Protein AF-A0A2N3CAX2-F1 (afdb_monomer_lite)

Foldseek 3Di:
DDEAEQEDPCRVVCCVVVDPYYHPDPVCVVVVCVVPPD

Structure (mmCIF, N/CA/C/O backbone):
data_AF-A0A2N3CAX2-F1
#
_entry.id   AF-A0A2N3CAX2-F1
#
loop_
_atom_site.group_PDB
_atom_site.id
_atom_site.type_symbol
_atom_site.label_atom_id
_atom_site.label_alt_id
_atom_site.label_comp_id
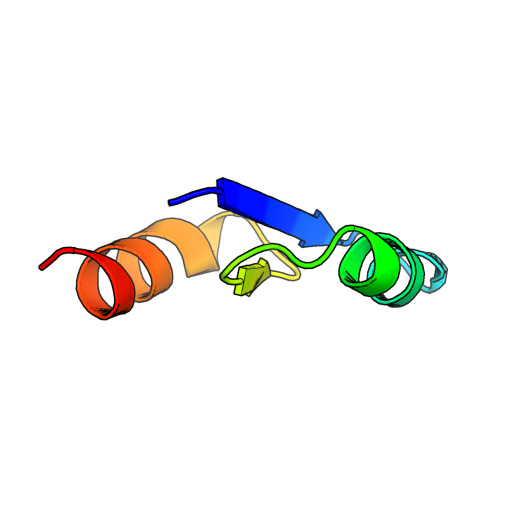_atom_site.label_asym_id
_atom_site.label_entity_id
_atom_site.label_seq_id
_atom_site.pdbx_PDB_ins_code
_atom_site.Cartn_x
_atom_site.Cartn_y
_atom_site.Cart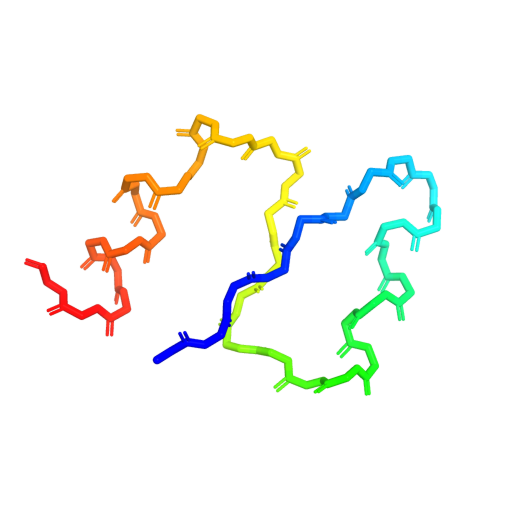n_z
_atom_site.occupancy
_atom_site.B_iso_or_equiv
_atom_site.auth_seq_id
_atom_site.auth_comp_id
_atom_site.auth_asym_id
_atom_site.auth_atom_id
_atom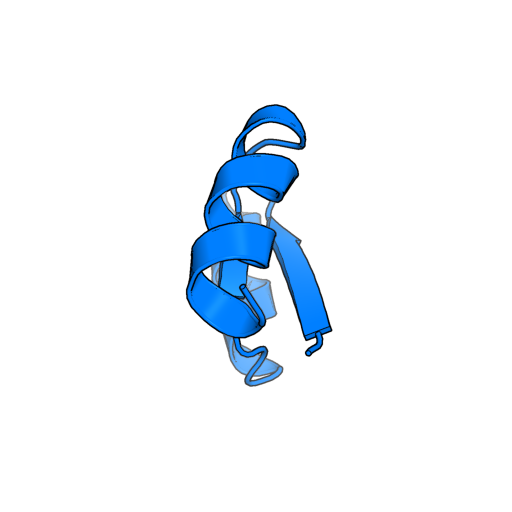_site.pdbx_PDB_model_num
ATOM 1 N N . PRO A 1 1 ? -8.940 -4.804 5.882 1.00 86.75 1 PRO A N 1
ATOM 2 C CA . PRO A 1 1 ? -8.377 -4.181 4.662 1.00 86.75 1 PRO A CA 1
ATOM 3 C C . PRO A 1 1 ? -7.124 -4.947 4.237 1.00 86.75 1 PRO A C 1
ATOM 5 O O . PRO A 1 1 ? -6.315 -5.298 5.094 1.00 86.75 1 PRO A O 1
ATOM 8 N N . CYS A 1 2 ? -6.987 -5.222 2.946 1.00 94.06 2 CYS A N 1
ATOM 9 C CA . CYS A 1 2 ? -5.776 -5.729 2.326 1.00 94.06 2 CYS A CA 1
ATOM 10 C C . CYS A 1 2 ? -5.055 -4.563 1.634 1.00 94.06 2 CYS A C 1
ATOM 12 O O . CYS A 1 2 ? -5.625 -3.868 0.793 1.00 94.06 2 CYS A O 1
ATOM 14 N N . VAL A 1 3 ? -3.795 -4.337 2.002 1.00 95.75 3 VAL A N 1
ATOM 15 C CA . VAL A 1 3 ? -2.923 -3.359 1.341 1.00 95.75 3 VAL A CA 1
ATOM 16 C C . VAL A 1 3 ? -1.765 -4.129 0.733 1.00 95.75 3 VAL A C 1
ATOM 18 O O . VAL A 1 3 ? -1.072 -4.857 1.444 1.00 95.75 3 VAL A O 1
ATOM 21 N N . LEU A 1 4 ? -1.568 -3.990 -0.575 1.00 95.19 4 LEU A N 1
ATOM 22 C CA . LEU A 1 4 ? -0.438 -4.597 -1.273 1.00 95.19 4 LEU A CA 1
ATOM 23 C C . LEU A 1 4 ? 0.647 -3.554 -1.530 1.00 95.19 4 LEU A C 1
ATOM 25 O O . LEU A 1 4 ? 0.351 -2.385 -1.767 1.00 95.19 4 LEU A O 1
ATOM 29 N N . VAL A 1 5 ? 1.905 -3.985 -1.511 1.00 94.19 5 VAL A N 1
ATOM 30 C CA . VAL A 1 5 ? 3.045 -3.136 -1.874 1.00 94.19 5 VAL A CA 1
ATOM 31 C C . VAL A 1 5 ? 3.506 -3.519 -3.273 1.00 94.19 5 VAL A C 1
ATOM 33 O O . VAL A 1 5 ? 3.881 -4.667 -3.518 1.00 94.19 5 VAL A O 1
ATOM 36 N N . GLY A 1 6 ? 3.434 -2.569 -4.199 1.00 92.56 6 GLY A N 1
ATOM 37 C CA . GLY A 1 6 ? 3.818 -2.755 -5.591 1.00 92.56 6 GLY A CA 1
ATOM 38 C C . GLY A 1 6 ? 5.229 -2.241 -5.848 1.00 92.56 6 GLY A C 1
ATOM 39 O O . GLY A 1 6 ? 5.408 -1.058 -6.119 1.00 92.56 6 GLY A O 1
ATOM 40 N N . PHE A 1 7 ? 6.228 -3.124 -5.816 1.00 85.38 7 PHE A N 1
ATOM 41 C CA . PHE A 1 7 ? 7.602 -2.753 -6.161 1.00 85.38 7 PHE A CA 1
ATOM 42 C C . PHE A 1 7 ? 7.861 -2.827 -7.669 1.00 85.38 7 PHE A C 1
ATOM 44 O O . PHE A 1 7 ? 7.579 -3.836 -8.316 1.00 85.38 7 PHE A O 1
ATOM 51 N N . GLY A 1 8 ? 8.482 -1.775 -8.208 1.00 79.56 8 GLY A N 1
ATOM 52 C CA . GLY A 1 8 ? 8.943 -1.737 -9.594 1.00 79.56 8 GLY A CA 1
ATOM 53 C C . GLY A 1 8 ? 7.813 -1.648 -10.633 1.00 79.56 8 GLY A C 1
ATOM 54 O O . GLY A 1 8 ? 6.653 -1.432 -10.281 1.00 79.56 8 GLY A O 1
ATOM 55 N N . PRO A 1 9 ? 8.138 -1.800 -11.930 1.00 77.88 9 PRO A N 1
ATOM 56 C CA . PRO A 1 9 ? 7.174 -1.643 -13.027 1.00 77.88 9 PRO A CA 1
ATOM 57 C C . PRO A 1 9 ? 6.013 -2.646 -12.952 1.00 77.88 9 PRO A C 1
ATOM 59 O O . PRO A 1 9 ? 4.881 -2.315 -13.299 1.00 77.88 9 PRO A O 1
ATOM 62 N N . GLU A 1 10 ? 6.266 -3.836 -12.404 1.00 78.38 10 GLU A N 1
ATOM 63 C CA . GLU A 1 10 ? 5.252 -4.877 -12.204 1.00 78.38 10 GLU A CA 1
ATOM 64 C C . GLU A 1 10 ? 4.344 -4.618 -10.989 1.00 78.38 10 GLU A C 1
ATOM 66 O O . GLU A 1 10 ? 3.334 -5.303 -10.808 1.00 78.38 10 GLU A O 1
ATOM 71 N N . GLY A 1 11 ? 4.653 -3.609 -10.167 1.00 80.44 11 GLY A N 1
ATOM 72 C CA . GLY A 1 11 ? 3.863 -3.230 -8.997 1.00 80.44 11 GLY A CA 1
ATOM 7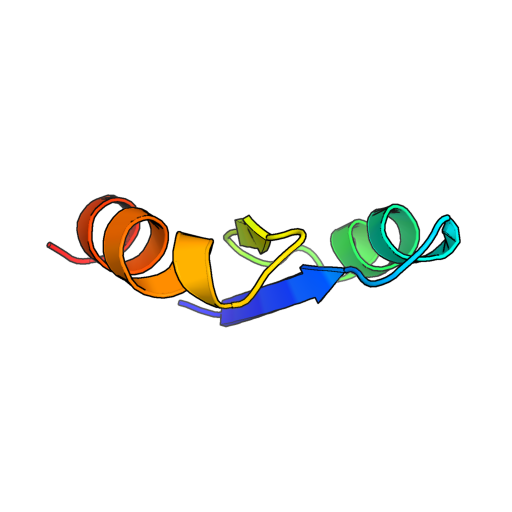3 C C . GLY A 1 11 ? 2.426 -2.827 -9.337 1.00 80.44 11 GLY A C 1
ATOM 74 O O . GLY A 1 11 ? 1.509 -3.108 -8.571 1.00 80.44 11 GLY A O 1
ATOM 75 N N . ALA A 1 12 ? 2.183 -2.266 -10.524 1.00 80.56 12 ALA A N 1
ATOM 76 C CA . ALA A 1 12 ? 0.824 -1.990 -10.994 1.00 80.56 12 ALA A CA 1
ATOM 77 C C . ALA A 1 12 ? 0.023 -3.281 -11.256 1.00 80.56 12 ALA A C 1
ATOM 79 O O . ALA A 1 12 ? -1.201 -3.308 -11.121 1.00 80.56 12 ALA A O 1
ATOM 80 N N . GLY A 1 13 ? 0.707 -4.381 -11.585 1.00 87.88 13 GLY A N 1
ATOM 81 C CA . GLY A 1 13 ? 0.087 -5.654 -11.926 1.00 87.88 13 GLY A CA 1
ATOM 82 C C . GLY A 1 13 ? -0.640 -6.317 -10.758 1.00 87.88 13 GLY A C 1
ATOM 83 O O . GLY A 1 13 ? -1.565 -7.098 -10.994 1.00 87.88 13 GLY A O 1
ATOM 84 N N . VAL A 1 14 ? -0.278 -6.028 -9.502 1.00 89.94 14 VAL A N 1
ATOM 85 C CA . VAL A 1 14 ? -0.959 -6.612 -8.330 1.00 89.94 14 VAL A CA 1
ATOM 86 C C . VAL A 1 14 ? -2.328 -5.988 -8.057 1.00 89.94 14 VAL A C 1
ATOM 88 O O . VAL A 1 14 ? -3.146 -6.611 -7.383 1.00 89.94 14 VAL A O 1
ATOM 91 N N . ALA A 1 15 ? -2.641 -4.835 -8.660 1.00 88.56 15 ALA A N 1
ATOM 92 C CA . ALA A 1 15 ? -3.972 -4.229 -8.582 1.00 88.56 15 ALA A CA 1
ATOM 93 C C . ALA A 1 15 ? -5.078 -5.154 -9.129 1.00 88.56 15 ALA A C 1
ATOM 95 O O . ALA A 1 15 ? -6.226 -5.068 -8.700 1.00 88.56 15 ALA A O 1
ATOM 96 N N . ARG A 1 16 ? -4.731 -6.109 -10.010 1.00 92.50 16 ARG A N 1
ATOM 97 C CA . ARG A 1 16 ? -5.657 -7.134 -10.529 1.00 92.50 16 ARG A CA 1
ATOM 98 C C . ARG A 1 16 ? -6.245 -8.049 -9.449 1.00 92.50 16 ARG A C 1
ATOM 100 O O . ARG A 1 16 ? -7.237 -8.718 -9.702 1.00 92.50 16 ARG A O 1
ATOM 107 N N . LEU A 1 17 ? -5.619 -8.105 -8.272 1.00 93.75 17 LEU A N 1
ATOM 108 C CA . LEU A 1 17 ? -6.096 -8.870 -7.118 1.00 93.75 17 LEU A CA 1
ATOM 109 C C . LEU A 1 17 ? -7.204 -8.136 -6.343 1.00 93.75 17 LEU A C 1
ATOM 111 O O . LEU A 1 17 ? -7.674 -8.653 -5.336 1.00 93.75 17 LEU A O 1
ATOM 115 N N . ALA A 1 18 ? -7.605 -6.947 -6.810 1.00 94.56 18 ALA A N 1
ATOM 116 C CA . ALA A 1 18 ? -8.622 -6.089 -6.212 1.00 94.56 18 ALA A CA 1
ATOM 117 C C . ALA A 1 18 ? -8.407 -5.772 -4.710 1.00 94.56 18 ALA A C 1
ATOM 119 O O . ALA A 1 18 ? -9.349 -5.909 -3.929 1.00 94.56 18 ALA A O 1
ATOM 120 N N . PRO A 1 19 ? -7.199 -5.345 -4.277 1.00 95.31 19 PRO A N 1
ATOM 121 C CA . PRO A 1 19 ? -6.998 -4.872 -2.908 1.00 95.31 19 PRO A CA 1
ATOM 122 C C . PRO A 1 19 ? -7.640 -3.492 -2.694 1.00 95.31 19 PRO A C 1
ATOM 124 O O . PRO A 1 19 ? -7.819 -2.720 -3.637 1.00 95.31 19 PRO A O 1
ATOM 127 N N . GLU A 1 20 ? -7.910 -3.121 -1.442 1.00 96.38 20 GLU A N 1
ATOM 128 C CA . GLU A 1 20 ? -8.430 -1.790 -1.095 1.00 96.38 20 GLU A CA 1
ATOM 129 C C . GLU A 1 20 ? -7.390 -0.667 -1.266 1.00 96.38 20 GLU A C 1
ATOM 131 O O . GLU A 1 20 ? -7.739 0.519 -1.332 1.00 96.38 20 GLU A O 1
ATOM 136 N N . ALA A 1 21 ? -6.103 -1.023 -1.322 1.00 95.50 21 ALA A N 1
ATOM 137 C CA . ALA A 1 21 ? -5.023 -0.120 -1.691 1.00 95.50 21 ALA A CA 1
ATOM 138 C C . ALA A 1 21 ? -3.801 -0.869 -2.243 1.00 95.50 21 ALA A C 1
ATOM 140 O O . ALA A 1 21 ? -3.483 -1.981 -1.814 1.00 95.50 21 ALA A O 1
ATOM 141 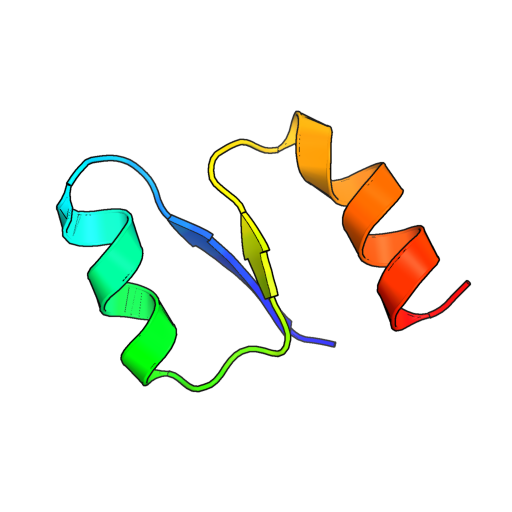N N . VAL A 1 22 ? -3.075 -0.202 -3.141 1.00 95.00 22 VAL A N 1
ATOM 142 C CA . VAL A 1 22 ? -1.706 -0.558 -3.528 1.00 95.00 22 VAL A CA 1
ATOM 143 C C . VAL A 1 22 ? -0.814 0.646 -3.228 1.00 95.00 22 VAL A C 1
ATOM 145 O O . VAL A 1 22 ? -1.143 1.749 -3.659 1.00 95.00 22 VAL A O 1
ATOM 148 N N . ILE A 1 23 ? 0.277 0.443 -2.488 1.00 94.56 23 ILE A N 1
ATOM 149 C CA . ILE A 1 23 ? 1.268 1.479 -2.140 1.00 94.56 23 ILE A CA 1
ATOM 150 C C . ILE A 1 23 ? 2.616 1.177 -2.803 1.00 94.56 23 ILE A C 1
ATOM 152 O O . ILE A 1 23 ? 2.912 0.014 -3.087 1.00 94.56 23 ILE A O 1
ATOM 156 N N . ALA A 1 24 ? 3.432 2.199 -3.063 1.00 93.62 24 ALA A N 1
ATOM 157 C CA . ALA A 1 24 ? 4.737 2.035 -3.711 1.00 93.62 24 ALA A CA 1
ATOM 158 C C . ALA A 1 24 ? 5.880 1.857 -2.699 1.00 93.62 24 ALA A C 1
ATOM 160 O O . ALA A 1 24 ? 6.911 1.266 -3.027 1.00 93.62 24 ALA A O 1
ATOM 161 N N . ALA A 1 25 ? 5.694 2.340 -1.471 1.00 93.44 25 ALA A N 1
ATOM 162 C CA . ALA A 1 25 ? 6.653 2.222 -0.383 1.00 93.44 25 ALA A CA 1
ATOM 163 C C . ALA A 1 25 ? 5.956 1.989 0.970 1.00 93.44 25 ALA A C 1
ATOM 165 O O . ALA A 1 25 ? 4.782 2.313 1.154 1.00 93.44 25 ALA A O 1
ATOM 166 N N . TYR A 1 26 ? 6.675 1.419 1.940 1.00 94.00 26 TYR A N 1
ATOM 167 C CA . TYR A 1 26 ? 6.108 1.087 3.256 1.00 94.00 26 TYR A CA 1
ATOM 168 C C . TYR A 1 26 ? 5.774 2.327 4.094 1.00 94.00 26 TYR A C 1
ATOM 170 O O . TYR A 1 26 ? 4.886 2.284 4.942 1.00 94.00 26 TYR A O 1
ATOM 178 N N . GLU A 1 27 ? 6.442 3.443 3.834 1.00 96.81 27 GLU A N 1
ATOM 179 C CA . GLU A 1 27 ? 6.240 4.736 4.479 1.00 96.81 27 GLU A CA 1
ATOM 180 C C . GLU A 1 27 ? 4.840 5.313 4.215 1.00 96.81 27 GLU A C 1
ATOM 182 O O . GLU A 1 27 ? 4.361 6.148 4.979 1.00 96.81 27 GLU A O 1
ATOM 187 N N . GLU A 1 28 ? 4.150 4.844 3.172 1.00 96.56 28 GLU A N 1
ATOM 188 C CA . GLU A 1 28 ? 2.768 5.222 2.857 1.00 96.56 28 GLU A CA 1
ATOM 189 C C . GLU A 1 28 ? 1.736 4.470 3.715 1.00 96.56 28 GLU A C 1
ATOM 191 O O . GLU A 1 28 ? 0.559 4.852 3.762 1.00 96.56 28 GLU A O 1
ATOM 196 N N . LEU A 1 29 ? 2.146 3.393 4.398 1.00 95.81 29 LEU A N 1
ATOM 197 C CA . LEU A 1 29 ? 1.242 2.527 5.152 1.00 95.81 29 LEU A CA 1
ATOM 198 C C . LEU A 1 29 ? 0.510 3.269 6.282 1.00 95.81 29 LEU A C 1
ATOM 200 O O . LEU A 1 29 ? -0.707 3.104 6.358 1.00 95.81 29 LEU A O 1
ATOM 204 N N . PRO A 1 30 ? 1.154 4.115 7.115 1.00 97.44 30 PRO A N 1
ATOM 205 C CA . PRO A 1 30 ? 0.450 4.848 8.168 1.00 97.44 30 PRO A CA 1
ATOM 206 C C . PRO A 1 30 ? -0.683 5.727 7.620 1.00 97.44 30 PRO A C 1
ATOM 208 O O . PRO A 1 30 ? -1.803 5.680 8.124 1.00 97.44 30 PRO A O 1
ATOM 211 N N . ALA A 1 31 ? -0.423 6.471 6.540 1.00 97.81 31 ALA A N 1
ATOM 212 C CA . ALA A 1 31 ? -1.432 7.309 5.894 1.00 97.81 31 ALA A CA 1
ATOM 213 C C . ALA A 1 31 ? -2.551 6.471 5.247 1.00 97.81 31 ALA A C 1
ATOM 215 O O . ALA A 1 31 ? -3.727 6.833 5.299 1.00 97.81 31 ALA A O 1
ATOM 216 N N . THR A 1 32 ? -2.199 5.323 4.664 1.00 96.81 32 THR A N 1
ATOM 217 C CA . THR A 1 32 ? -3.158 4.405 4.038 1.00 96.81 32 THR A CA 1
ATOM 218 C C . THR A 1 32 ? -4.072 3.746 5.066 1.00 96.81 32 THR A C 1
ATOM 220 O O . THR A 1 32 ? -5.276 3.650 4.838 1.00 96.81 32 THR A O 1
ATOM 223 N N . VAL A 1 33 ? -3.527 3.328 6.209 1.00 96.69 33 VAL A N 1
ATOM 224 C CA . VAL A 1 33 ? -4.294 2.756 7.322 1.00 96.69 33 VAL A CA 1
ATOM 225 C C . VAL A 1 33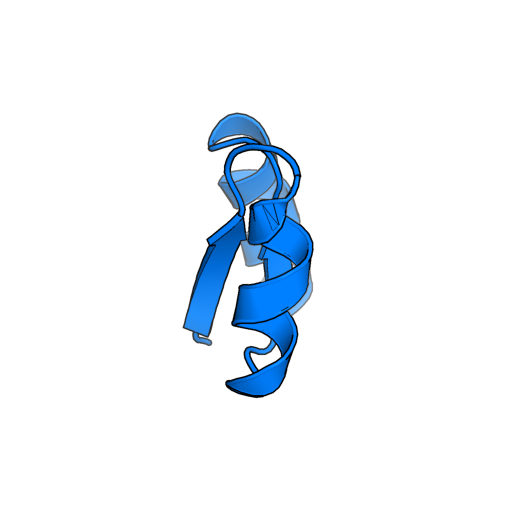 ? -5.279 3.786 7.869 1.00 96.69 33 VAL A C 1
ATOM 227 O O . VAL A 1 33 ? -6.472 3.489 7.907 1.00 96.69 33 VAL A O 1
ATOM 230 N N . ALA A 1 34 ? -4.814 5.012 8.143 1.00 97.69 34 ALA A N 1
ATOM 231 C CA . ALA A 1 34 ? -5.667 6.111 8.597 1.00 97.69 34 ALA A CA 1
ATOM 232 C C . ALA A 1 34 ? -6.837 6.391 7.636 1.00 97.69 34 ALA A C 1
ATOM 234 O O . ALA A 1 34 ? -7.965 6.630 8.060 1.00 97.69 34 ALA A O 1
ATOM 235 N N . ARG A 1 35 ? -6.597 6.309 6.320 1.00 96.69 35 ARG A N 1
ATOM 236 C CA . ARG A 1 35 ? -7.639 6.469 5.293 1.00 96.69 35 ARG A CA 1
ATOM 237 C C . ARG A 1 35 ? -8.649 5.318 5.272 1.00 96.69 35 ARG A C 1
ATOM 239 O O . ARG A 1 35 ? -9.815 5.547 4.962 1.00 96.69 35 ARG A O 1
ATOM 246 N N . LEU A 1 36 ? -8.199 4.083 5.494 1.00 96.38 36 LEU A N 1
ATOM 247 C CA . LEU A 1 36 ? -9.025 2.887 5.315 1.00 96.38 36 LEU A CA 1
ATOM 248 C C . LEU A 1 36 ? -9.827 2.518 6.562 1.00 96.38 36 LEU A C 1
ATOM 250 O O . LEU A 1 36 ? -10.927 1.985 6.420 1.00 96.38 36 LEU A O 1
ATOM 254 N N . ILE A 1 37 ? -9.271 2.737 7.755 1.00 95.75 37 ILE A N 1
ATOM 255 C CA . ILE A 1 37 ? -9.865 2.263 9.013 1.00 95.75 37 ILE A CA 1
ATOM 256 C C . ILE A 1 37 ? -9.789 3.249 10.190 1.00 95.75 37 ILE A C 1
ATOM 258 O O . ILE A 1 37 ? -10.287 2.905 11.260 1.00 95.75 37 ILE A O 1
ATOM 262 N N . GLY A 1 38 ? -9.262 4.463 9.994 1.00 85.56 38 GLY A N 1
ATOM 263 C CA . GLY A 1 38 ? -9.108 5.479 11.050 1.00 85.56 38 GLY A CA 1
ATOM 264 C C . GLY A 1 38 ? -7.867 5.279 11.908 1.00 85.56 38 GLY A C 1
ATOM 265 O O . GLY A 1 38 ? -7.884 5.795 13.045 1.00 85.56 38 GLY A O 1
#

Secondary structure (DSSP, 8-state):
--EEE--SGGGGGGGGG--SEEESSGGGHHHHHHHHH-

Radius of gyration: 9.77 Å; chains: 1; bounding box: 19×16×24 Å

pLDDT: mean 91.99, std 5.88, range [77.88, 97.81]

Sequence (38 aa):
PCVLVGFGPEGAGVARLAPEAVIAAYEELPATVARLIG